Protein AF-E9SFA9-F1 (afdb_monomer_lite)

Organism: NCBI:txid246199

Radius of gyration: 14.79 Å; chains: 1; bounding box: 33×27×45 Å

Foldseek 3Di:
DDDDDPPPVPDDDLVVVVVCLVPDQWDWDWFAAPVRRIDTDIFGWDADPNDIGGDDDPPDDRVVRRDDPPPDPHDDPPDD

Secondary structure (DSSP, 8-state):
-----S-GGGPPPHHHHHHHHHH-S-EEEEEE-TT--EEEEEE--EEETTEEE----TT--HHHHTS-GGG---------

InterPro domains:
  IPR012349 FMN-binding split barrel [G3DSA:2.30.110.10] (2-76)
  IPR024747 Pyridoxamine 5'-phosphate oxidase-related [PF12900] (14-64)

pLDDT: mean 75.85, std 19.25, range [29.45, 94.0]

Structure (mmCIF, N/CA/C/O backbone):
data_AF-E9SFA9-F1
#
_entry.id   AF-E9SFA9-F1
#
loop_
_atom_site.group_PDB
_atom_site.id
_atom_site.type_symbol
_atom_site.label_atom_id
_atom_site.label_alt_id
_atom_site.label_comp_id
_atom_site.label_asym_id
_atom_site.label_entity_id
_atom_site.label_seq_id
_atom_site.pdbx_PDB_ins_code
_atom_site.Cartn_x
_atom_site.Cartn_y
_atom_site.Cartn_z
_atom_site.occupancy
_atom_site.B_iso_or_equiv
_atom_site.auth_seq_id
_atom_site.auth_comp_id
_atom_site.auth_asym_id
_atom_site.auth_atom_id
_atom_site.pdbx_PDB_model_num
ATOM 1 N N . MET A 1 1 ? 3.598 -17.820 7.191 1.00 41.44 1 MET A N 1
ATOM 2 C CA . MET A 1 1 ? 4.200 -17.401 8.471 1.00 41.44 1 MET A CA 1
ATOM 3 C C . MET A 1 1 ? 3.628 -16.043 8.794 1.00 41.44 1 MET A C 1
ATOM 5 O O . MET A 1 1 ? 3.988 -15.078 8.129 1.00 41.44 1 MET A O 1
ATOM 9 N N . ASP A 1 2 ? 2.710 -15.997 9.751 1.00 67.50 2 ASP A N 1
ATOM 10 C CA . ASP A 1 2 ? 2.160 -14.745 10.258 1.00 67.50 2 ASP A CA 1
ATOM 11 C C . ASP A 1 2 ? 3.199 -14.124 11.187 1.00 67.50 2 ASP A C 1
ATOM 13 O O . ASP A 1 2 ? 3.490 -14.640 12.266 1.00 67.50 2 ASP A O 1
ATOM 17 N N . LYS A 1 3 ? 3.858 -13.067 10.706 1.00 80.06 3 LYS A N 1
ATOM 18 C CA . LYS A 1 3 ? 4.821 -12.301 11.495 1.00 80.06 3 LYS A CA 1
ATOM 19 C C . LYS A 1 3 ? 4.059 -11.144 12.146 1.00 80.06 3 LYS A C 1
ATOM 21 O O . LYS A 1 3 ? 3.621 -10.262 11.407 1.00 80.06 3 LYS A O 1
ATOM 26 N N . PRO A 1 4 ? 3.892 -11.127 13.481 1.00 83.62 4 PRO A N 1
ATOM 27 C CA . PRO A 1 4 ? 3.162 -10.057 14.150 1.00 83.62 4 PRO A CA 1
ATOM 28 C C . PRO A 1 4 ? 3.854 -8.709 13.923 1.00 83.62 4 PRO A C 1
ATOM 30 O O . PRO A 1 4 ? 5.080 -8.639 13.754 1.00 83.62 4 PRO A O 1
ATOM 33 N N . MET A 1 5 ? 3.070 -7.627 13.906 1.00 86.62 5 MET A N 1
ATOM 34 C CA . MET A 1 5 ? 3.607 -6.281 13.734 1.00 86.62 5 MET A CA 1
ATOM 35 C C . MET A 1 5 ? 4.584 -5.971 14.874 1.00 86.62 5 MET A C 1
ATOM 37 O O . MET A 1 5 ? 4.244 -6.092 16.046 1.00 86.62 5 MET A O 1
ATOM 41 N N . ARG A 1 6 ? 5.810 -5.538 14.542 1.00 91.56 6 ARG A N 1
ATOM 42 C CA . ARG A 1 6 ? 6.836 -5.210 15.555 1.00 91.56 6 ARG A CA 1
ATOM 43 C C . ARG A 1 6 ? 6.371 -4.112 16.522 1.00 91.56 6 ARG A C 1
ATOM 45 O O . ARG A 1 6 ? 6.799 -4.087 17.668 1.00 91.56 6 ARG A O 1
ATOM 52 N N . ARG A 1 7 ? 5.547 -3.183 16.032 1.00 89.44 7 ARG A N 1
ATOM 53 C CA . ARG A 1 7 ? 4.930 -2.093 16.795 1.00 89.44 7 ARG A CA 1
ATOM 54 C C . ARG A 1 7 ? 3.434 -2.336 16.931 1.00 89.44 7 ARG A C 1
ATOM 56 O O . ARG A 1 7 ? 2.644 -1.705 16.240 1.00 89.44 7 ARG A O 1
ATOM 63 N N . SER A 1 8 ? 3.070 -3.280 17.792 1.00 88.19 8 SER A N 1
ATOM 64 C CA . SER A 1 8 ? 1.669 -3.603 18.080 1.00 88.19 8 SER A CA 1
ATOM 65 C C . SER A 1 8 ? 0.894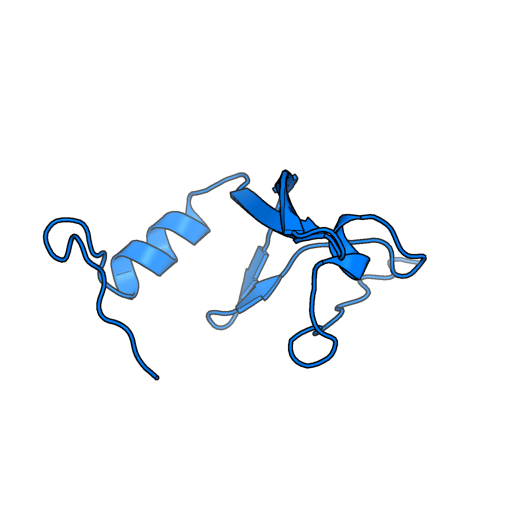 -2.411 18.648 1.00 88.19 8 SER A C 1
ATOM 67 O O . SER A 1 8 ? -0.298 -2.300 18.404 1.00 88.19 8 SER A O 1
ATOM 69 N N . ASP A 1 9 ? 1.576 -1.470 19.310 1.00 91.50 9 ASP A N 1
ATOM 70 C CA . ASP A 1 9 ? 1.021 -0.191 19.777 1.00 91.50 9 ASP A CA 1
ATOM 71 C C . ASP A 1 9 ? 0.504 0.715 18.644 1.00 91.50 9 ASP A C 1
ATOM 73 O O . ASP A 1 9 ? -0.226 1.667 18.899 1.00 91.50 9 ASP A O 1
ATOM 77 N N . ARG A 1 10 ? 0.907 0.442 17.396 1.00 89.38 10 ARG A N 1
ATOM 78 C CA . ARG A 1 10 ? 0.496 1.169 16.184 1.00 89.38 10 ARG A CA 1
ATOM 79 C C . ARG A 1 10 ? -0.309 0.311 15.213 1.00 89.38 10 ARG A C 1
ATOM 81 O O . ARG A 1 10 ? -0.521 0.723 14.073 1.00 89.38 10 ARG A O 1
ATOM 88 N N . GLN A 1 11 ? -0.684 -0.896 15.618 1.00 91.38 11 GLN A N 1
ATOM 89 C CA . GLN A 1 11 ? -1.495 -1.765 14.787 1.00 91.38 11 GLN A CA 1
ATOM 90 C C . GLN A 1 11 ? -2.939 -1.268 14.806 1.00 91.38 11 GLN A C 1
ATOM 92 O O . GLN A 1 11 ? -3.524 -1.116 15.873 1.00 91.38 11 GLN A O 1
ATOM 97 N N . LEU A 1 12 ? -3.490 -1.020 13.621 1.00 92.12 12 LEU A N 1
ATOM 98 C CA . LEU A 1 12 ? -4.900 -0.692 13.458 1.00 92.12 12 LEU A CA 1
ATOM 99 C C . LEU A 1 12 ? -5.750 -1.962 13.514 1.00 92.12 12 LEU A C 1
ATOM 101 O O . LEU A 1 12 ? -5.293 -3.045 13.130 1.00 92.12 12 LEU A O 1
ATOM 105 N N . THR A 1 13 ? -6.990 -1.805 13.962 1.00 93.25 13 THR A N 1
ATOM 106 C CA . THR A 1 13 ? -8.046 -2.803 13.770 1.00 93.25 13 THR A CA 1
ATOM 107 C C . THR A 1 13 ? -8.409 -2.925 12.287 1.00 93.25 13 THR A C 1
ATOM 109 O O . THR A 1 13 ? -8.062 -2.064 11.465 1.00 93.25 13 THR A O 1
ATOM 112 N N . ASP A 1 14 ? -9.106 -4.000 11.922 1.00 90.50 14 ASP A N 1
ATOM 113 C CA . ASP A 1 14 ? -9.557 -4.207 10.544 1.00 90.50 14 ASP A CA 1
ATOM 114 C C . ASP A 1 14 ? -10.536 -3.099 10.121 1.00 90.50 14 ASP A C 1
ATOM 116 O O . ASP A 1 14 ? -10.441 -2.569 9.013 1.00 90.50 14 ASP A O 1
ATOM 120 N N . GLU A 1 15 ? -11.417 -2.672 11.026 1.00 93.31 15 GLU A N 1
ATOM 121 C CA . GLU A 1 15 ? -12.372 -1.587 10.809 1.00 93.31 15 GLU A CA 1
ATOM 122 C C . GLU A 1 15 ? -11.673 -0.241 10.575 1.00 93.31 15 GLU A C 1
ATOM 124 O O . GLU A 1 15 ? -11.976 0.444 9.595 1.00 93.31 15 GLU A O 1
ATOM 129 N N . GLU A 1 16 ? -10.701 0.120 11.420 1.00 94.00 16 GLU A N 1
ATOM 130 C CA . GLU A 1 16 ? -9.906 1.348 11.258 1.00 94.00 16 GLU A CA 1
ATOM 131 C C . GLU A 1 16 ? -9.095 1.327 9.959 1.00 94.00 16 GLU A C 1
ATOM 133 O O . GLU A 1 16 ? -8.991 2.338 9.265 1.00 94.00 16 GLU A O 1
ATOM 138 N N . THR A 1 17 ? -8.552 0.163 9.597 1.00 91.62 17 THR A N 1
ATOM 139 C CA . THR A 1 17 ? -7.810 -0.029 8.347 1.00 91.62 17 THR A CA 1
ATOM 140 C C . THR A 1 17 ? -8.714 0.180 7.134 1.00 91.62 17 THR A C 1
ATOM 142 O O . THR A 1 17 ? -8.344 0.887 6.196 1.00 91.62 17 THR A O 1
ATOM 145 N N . LEU A 1 18 ? -9.915 -0.404 7.136 1.00 91.81 18 LEU A N 1
ATOM 146 C CA . LEU A 1 18 ? -10.874 -0.222 6.049 1.00 91.81 18 LEU A CA 1
ATOM 147 C C . LEU A 1 18 ? -11.346 1.228 5.958 1.00 91.81 18 LEU A C 1
ATOM 149 O O . LEU A 1 18 ? -11.465 1.744 4.849 1.00 91.81 18 LEU A O 1
ATOM 153 N N . GLN A 1 19 ? -11.582 1.891 7.092 1.00 93.56 19 GLN A N 1
ATOM 154 C CA . GLN A 1 19 ? -11.958 3.303 7.114 1.00 93.56 19 GLN A CA 1
ATOM 155 C C . GLN A 1 19 ? -10.844 4.185 6.535 1.00 93.56 19 GLN A C 1
ATOM 157 O O . GLN A 1 19 ? -11.110 4.997 5.653 1.00 93.56 19 GLN A O 1
ATOM 162 N N . LEU A 1 20 ? -9.586 3.939 6.917 1.00 93.25 20 LEU A N 1
ATOM 163 C CA . LEU A 1 20 ? -8.423 4.629 6.356 1.00 93.25 20 LEU A CA 1
ATOM 164 C C . LEU A 1 20 ? -8.374 4.519 4.825 1.00 93.25 20 LEU A C 1
ATOM 166 O O . LEU A 1 20 ? -8.109 5.505 4.144 1.00 93.25 20 LEU A O 1
ATOM 170 N N . PHE A 1 21 ? -8.646 3.335 4.271 1.00 90.81 21 PHE A N 1
ATOM 171 C CA . PHE A 1 21 ? -8.680 3.145 2.819 1.00 90.81 21 PHE A CA 1
ATOM 172 C C . PHE A 1 21 ? -9.904 3.775 2.144 1.00 90.81 21 PHE A C 1
ATOM 174 O O . PHE A 1 21 ? -9.806 4.138 0.976 1.00 90.81 21 PHE A O 1
ATOM 181 N N . ARG A 1 22 ? -11.045 3.906 2.832 1.00 90.00 22 ARG A N 1
ATOM 182 C CA . ARG A 1 22 ? -12.220 4.617 2.294 1.00 90.00 22 ARG A CA 1
ATOM 183 C C . ARG A 1 22 ? -11.988 6.125 2.219 1.00 90.00 22 ARG A C 1
ATOM 185 O O . ARG A 1 22 ? -12.463 6.745 1.274 1.00 90.00 22 ARG A O 1
ATOM 192 N N . ASP A 1 23 ? -11.257 6.677 3.184 1.00 93.19 23 ASP A N 1
ATOM 193 C CA . ASP A 1 23 ? -11.015 8.120 3.292 1.00 93.19 23 ASP A CA 1
ATOM 194 C C . ASP A 1 23 ? -9.782 8.584 2.498 1.00 93.19 23 ASP A C 1
ATOM 196 O O . ASP A 1 23 ? -9.646 9.767 2.183 1.00 93.19 23 ASP A O 1
ATOM 200 N N . ALA A 1 24 ? -8.864 7.673 2.168 1.00 91.44 24 ALA A N 1
ATOM 201 C CA . ALA A 1 24 ? -7.646 7.999 1.437 1.00 91.44 24 ALA A CA 1
ATOM 202 C C . ALA A 1 24 ? -7.893 8.200 -0.071 1.00 91.44 24 ALA A C 1
ATOM 204 O O . ALA A 1 24 ? -8.421 7.335 -0.763 1.00 91.44 24 ALA A O 1
ATOM 205 N N . GLU A 1 25 ? -7.415 9.328 -0.600 1.00 89.50 25 GLU A N 1
ATOM 206 C CA . GLU A 1 25 ? -7.508 9.680 -2.026 1.00 89.50 25 GLU A CA 1
ATOM 207 C C . GLU A 1 25 ? -6.514 8.891 -2.902 1.00 89.50 25 GLU A C 1
ATOM 209 O O . GLU A 1 25 ? -6.794 8.524 -4.046 1.00 89.50 25 GLU A O 1
ATOM 214 N N . TYR A 1 2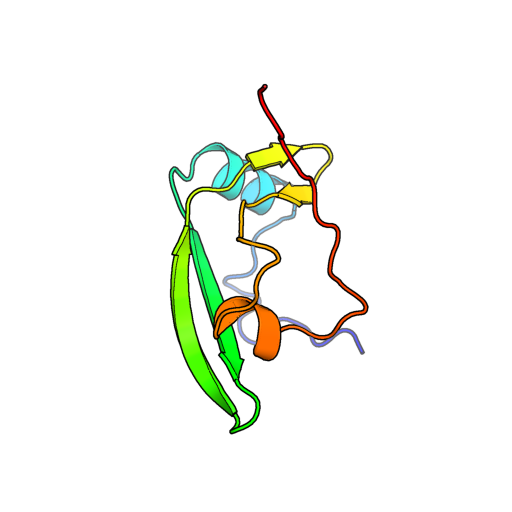6 ? -5.327 8.615 -2.361 1.00 90.50 26 TYR A N 1
ATOM 215 C CA . TYR A 1 26 ? -4.277 7.849 -3.022 1.00 90.50 26 TYR A CA 1
ATOM 216 C C . TYR A 1 26 ? -3.394 7.142 -1.993 1.00 90.50 26 TYR A C 1
ATOM 218 O O . TYR A 1 26 ? -3.324 7.518 -0.824 1.00 90.50 26 TYR A O 1
ATOM 226 N N . GLY A 1 27 ? -2.699 6.099 -2.439 1.00 89.81 27 GLY A N 1
ATOM 227 C CA . GLY A 1 27 ? -1.735 5.351 -1.640 1.00 89.81 27 GLY A CA 1
ATOM 228 C C . GLY A 1 27 ? -0.392 5.250 -2.351 1.00 89.81 27 GLY A C 1
ATOM 229 O O . GLY A 1 27 ? -0.288 5.503 -3.550 1.00 89.81 27 GLY A O 1
ATOM 230 N N . VAL A 1 28 ? 0.652 4.861 -1.622 1.00 89.44 28 VAL A N 1
ATOM 231 C CA . VAL A 1 28 ? 1.965 4.568 -2.209 1.00 89.44 28 VAL A CA 1
ATOM 232 C C . VAL A 1 28 ? 2.177 3.059 -2.210 1.00 89.44 28 VAL A C 1
ATOM 234 O O . VAL A 1 28 ? 2.256 2.437 -1.152 1.00 89.44 28 VAL A O 1
ATOM 237 N N . LEU A 1 29 ? 2.286 2.465 -3.398 1.00 88.31 29 LEU A N 1
ATOM 238 C CA . LEU A 1 29 ? 2.655 1.061 -3.548 1.00 88.31 29 LEU A CA 1
ATOM 239 C C . LEU A 1 29 ? 4.180 0.934 -3.533 1.00 88.31 29 LEU A C 1
ATOM 241 O O . LEU A 1 29 ? 4.846 1.360 -4.477 1.00 88.31 29 LEU A O 1
ATOM 245 N N . SER A 1 30 ? 4.712 0.313 -2.484 1.00 86.75 30 SER A N 1
ATOM 246 C CA . SER A 1 30 ? 6.137 -0.003 -2.358 1.00 86.75 30 SER A CA 1
ATOM 247 C C . SER A 1 30 ? 6.416 -1.423 -2.835 1.00 86.75 30 SER A C 1
ATOM 249 O O . SER A 1 30 ? 5.825 -2.381 -2.338 1.00 86.75 30 SER A O 1
ATOM 251 N N . VAL A 1 31 ? 7.323 -1.559 -3.795 1.00 84.44 31 VAL A N 1
ATOM 252 C CA . VAL A 1 31 ? 7.722 -2.836 -4.402 1.00 84.44 31 VAL A CA 1
ATOM 253 C C . VAL A 1 31 ? 9.235 -2.854 -4.614 1.00 84.44 31 VAL A C 1
ATOM 255 O O . VAL A 1 31 ? 9.882 -1.807 -4.654 1.00 84.44 31 VAL A O 1
ATOM 258 N N . THR A 1 32 ? 9.801 -4.049 -4.729 1.00 82.81 32 THR A N 1
ATOM 259 C CA . THR A 1 32 ? 11.214 -4.271 -5.057 1.00 82.81 32 THR A CA 1
ATOM 260 C C . THR A 1 32 ? 11.313 -4.861 -6.450 1.00 82.81 32 THR A C 1
ATOM 262 O O . THR A 1 32 ? 10.530 -5.751 -6.770 1.00 82.81 32 THR A O 1
ATOM 265 N N . ASP A 1 33 ? 12.252 -4.398 -7.271 1.00 80.62 33 ASP A N 1
ATOM 266 C CA . ASP A 1 33 ? 12.522 -5.034 -8.564 1.00 80.62 33 ASP A CA 1
ATOM 267 C C . ASP A 1 33 ? 13.332 -6.339 -8.420 1.00 80.62 33 ASP A C 1
ATOM 269 O O . ASP A 1 33 ? 13.623 -6.805 -7.317 1.00 80.62 33 ASP A O 1
ATOM 273 N N . GLU A 1 34 ? 13.699 -6.935 -9.554 1.00 81.75 34 GLU A N 1
ATOM 274 C CA . GLU A 1 34 ? 14.498 -8.166 -9.632 1.00 81.75 34 GLU A CA 1
ATOM 275 C C . GLU A 1 34 ? 15.888 -8.027 -8.984 1.00 81.75 34 GLU A C 1
ATOM 277 O O . GLU A 1 34 ? 16.467 -9.020 -8.551 1.00 81.75 34 GLU A O 1
ATOM 282 N N . ASN A 1 35 ? 16.398 -6.799 -8.854 1.00 84.50 35 ASN A N 1
ATOM 283 C CA . ASN A 1 35 ? 17.667 -6.488 -8.200 1.00 84.50 35 ASN A CA 1
ATOM 284 C C . ASN A 1 35 ? 17.484 -6.106 -6.720 1.00 84.50 35 ASN A C 1
ATOM 286 O O . ASN A 1 35 ? 18.418 -5.603 -6.097 1.00 84.50 35 ASN A O 1
ATOM 290 N N . ASN A 1 36 ? 16.296 -6.333 -6.146 1.00 82.56 36 ASN A N 1
ATOM 291 C CA . ASN A 1 36 ? 15.911 -5.921 -4.794 1.00 82.56 36 ASN A CA 1
ATOM 292 C C . ASN A 1 36 ? 15.989 -4.406 -4.549 1.00 82.56 36 ASN A C 1
ATOM 294 O O . ASN A 1 36 ? 16.071 -3.970 -3.399 1.00 82.56 36 ASN A O 1
ATOM 298 N N . MET A 1 37 ? 15.928 -3.586 -5.601 1.00 85.31 37 MET A N 1
ATOM 299 C CA . MET A 1 37 ? 15.908 -2.137 -5.442 1.00 85.31 37 MET A CA 1
ATOM 300 C C . MET A 1 37 ? 14.491 -1.683 -5.075 1.00 85.31 37 MET A C 1
ATOM 302 O O . MET A 1 37 ? 13.559 -1.907 -5.858 1.00 85.31 37 MET A O 1
ATOM 306 N N . PRO A 1 38 ? 14.287 -1.057 -3.901 1.00 87.31 38 PRO A N 1
ATOM 307 C CA . PRO A 1 38 ? 12.971 -0.602 -3.484 1.00 87.31 38 PRO A CA 1
ATOM 308 C C . PRO A 1 38 ? 12.583 0.681 -4.219 1.00 87.31 38 PRO A C 1
ATOM 310 O O . PRO A 1 38 ? 13.390 1.597 -4.381 1.00 87.31 38 PRO A O 1
ATOM 313 N N . TYR A 1 39 ? 11.316 0.786 -4.601 1.00 84.88 39 TYR A N 1
ATOM 314 C CA . TYR A 1 39 ? 10.728 2.044 -5.047 1.00 84.88 39 TYR A CA 1
ATOM 315 C C . TYR A 1 39 ? 9.242 2.103 -4.685 1.00 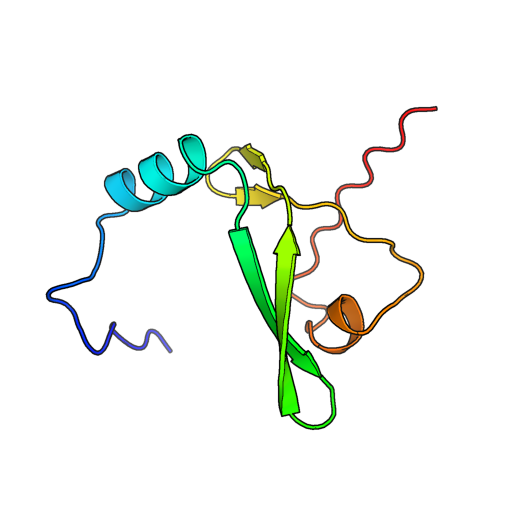84.88 39 TYR A C 1
ATOM 317 O O . TYR A 1 39 ? 8.558 1.084 -4.576 1.00 84.88 39 TYR A O 1
ATOM 325 N N . GLY A 1 40 ? 8.757 3.326 -4.479 1.00 86.69 40 GLY A N 1
ATOM 326 C CA . GLY A 1 40 ? 7.361 3.628 -4.184 1.00 86.69 40 GLY A CA 1
ATOM 327 C C . GLY A 1 40 ? 6.694 4.302 -5.374 1.00 86.69 40 GLY A C 1
ATOM 328 O O . GLY A 1 40 ? 7.294 5.166 -6.012 1.00 86.69 40 GLY A O 1
ATOM 329 N N . VAL A 1 41 ? 5.455 3.919 -5.669 1.00 85.81 41 VAL A N 1
ATOM 330 C CA . VAL A 1 41 ? 4.652 4.551 -6.720 1.00 85.81 41 VAL A CA 1
ATOM 331 C C . VAL A 1 41 ? 3.352 5.086 -6.120 1.00 85.81 41 VAL A C 1
ATOM 333 O O . VAL A 1 41 ? 2.567 4.281 -5.616 1.00 85.81 41 VAL A O 1
ATOM 336 N N . PRO A 1 42 ? 3.100 6.409 -6.163 1.00 88.19 42 PRO A N 1
ATOM 337 C CA . PRO A 1 42 ? 1.816 6.972 -5.758 1.00 88.19 42 PRO A CA 1
ATOM 338 C C . PRO A 1 42 ? 0.736 6.601 -6.780 1.00 88.19 42 PRO A C 1
ATOM 340 O O . PRO A 1 42 ? 0.939 6.735 -7.988 1.00 88.19 42 PRO A O 1
ATOM 343 N N . MET A 1 43 ? -0.397 6.098 -6.299 1.00 86.94 43 MET A N 1
ATOM 344 C 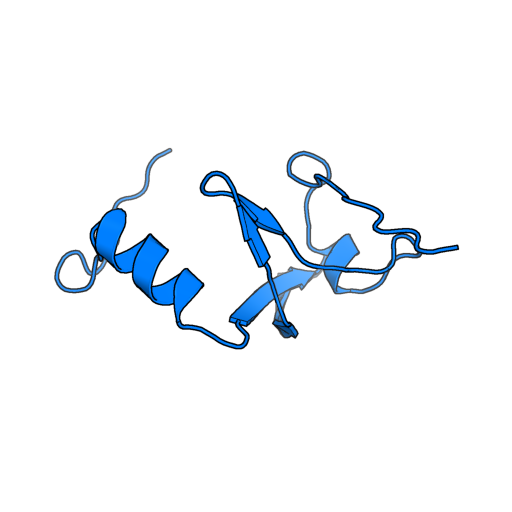CA . MET A 1 43 ? -1.471 5.541 -7.115 1.00 86.94 43 MET A CA 1
ATOM 345 C C . MET A 1 43 ? -2.829 5.758 -6.458 1.00 86.94 43 MET A C 1
ATOM 347 O O . MET A 1 43 ? -3.002 5.500 -5.267 1.00 86.94 43 MET A O 1
ATOM 351 N N . SER A 1 44 ? -3.813 6.118 -7.274 1.00 90.06 44 SER A N 1
ATOM 352 C CA . SER A 1 44 ? -5.221 5.972 -6.914 1.00 90.06 44 SER A CA 1
ATOM 353 C C . SER A 1 44 ? -5.596 4.490 -6.860 1.00 90.06 44 SER A C 1
ATOM 355 O O . SER A 1 44 ? -5.099 3.673 -7.647 1.00 90.06 44 SER A O 1
ATOM 357 N N . PHE A 1 45 ? -6.485 4.147 -5.938 1.00 90.62 45 PHE A N 1
ATOM 358 C CA . PHE A 1 45 ? -6.995 2.796 -5.756 1.00 90.62 45 PHE A CA 1
ATOM 359 C C . PHE A 1 45 ? -8.503 2.836 -5.478 1.00 90.62 45 PHE A C 1
ATOM 361 O O . PHE A 1 45 ? -9.061 3.887 -5.178 1.00 90.62 45 PHE A O 1
ATOM 368 N N . ALA A 1 46 ? -9.164 1.690 -5.597 1.00 89.94 46 ALA A N 1
ATOM 369 C CA . ALA A 1 46 ? -10.561 1.495 -5.232 1.00 89.94 46 ALA A CA 1
ATOM 370 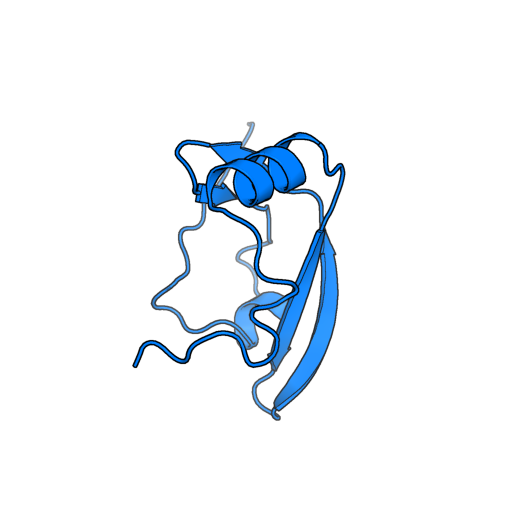C C . ALA A 1 46 ? -10.666 0.342 -4.230 1.00 89.94 46 ALA A C 1
ATOM 372 O O . ALA A 1 46 ? -10.020 -0.690 -4.408 1.00 89.94 46 ALA A O 1
ATOM 373 N N . LEU A 1 47 ? -11.483 0.508 -3.191 1.00 89.19 47 LEU A N 1
ATOM 374 C CA . LEU A 1 47 ? -11.752 -0.523 -2.191 1.00 89.19 47 LEU A CA 1
ATOM 375 C C . LEU A 1 47 ? -13.138 -1.134 -2.438 1.00 89.19 47 LEU A C 1
ATOM 377 O O . LEU A 1 47 ? -14.141 -0.424 -2.402 1.00 89.19 47 LEU A O 1
ATOM 381 N N . SER A 1 48 ? -13.207 -2.446 -2.657 1.00 89.00 48 SER A N 1
ATOM 382 C CA . SER A 1 48 ? -14.470 -3.188 -2.786 1.00 89.00 48 SER A CA 1
ATOM 383 C C . SER A 1 48 ? -14.292 -4.605 -2.242 1.00 89.00 48 SER A C 1
ATOM 385 O O . SER A 1 48 ? -13.267 -5.234 -2.488 1.00 89.00 48 SER A O 1
ATOM 387 N N . ASP A 1 49 ? -15.255 -5.078 -1.445 1.00 88.81 49 ASP A N 1
ATOM 388 C CA . ASP A 1 49 ? -15.237 -6.394 -0.782 1.00 88.81 49 ASP A CA 1
ATOM 389 C C . ASP A 1 49 ? -13.942 -6.689 -0.002 1.00 88.81 49 ASP A C 1
ATOM 391 O O . ASP A 1 49 ? -13.397 -7.790 -0.049 1.00 88.81 49 ASP A O 1
ATOM 395 N N . ASN A 1 50 ? -13.419 -5.678 0.702 1.00 85.62 50 ASN A N 1
ATOM 396 C CA . ASN A 1 50 ? -12.139 -5.718 1.425 1.00 85.62 50 ASN A CA 1
ATOM 397 C C . ASN A 1 50 ? -10.924 -6.034 0.527 1.00 85.62 50 ASN A C 1
ATOM 399 O O . ASN A 1 50 ? -9.873 -6.465 1.004 1.00 85.62 50 ASN A O 1
ATOM 403 N N . VAL A 1 51 ? -11.047 -5.784 -0.779 1.00 87.44 51 VAL A N 1
ATOM 404 C CA . VAL A 1 51 ? -9.976 -5.904 -1.768 1.00 87.44 51 VAL A CA 1
ATOM 405 C C . VAL A 1 51 ? -9.636 -4.523 -2.325 1.00 87.44 51 VAL A C 1
ATOM 407 O O . VAL A 1 51 ? -10.515 -3.746 -2.697 1.00 87.44 51 VAL A O 1
ATOM 410 N N . ILE A 1 52 ? -8.336 -4.226 -2.387 1.00 87.50 52 ILE A N 1
ATOM 411 C CA . ILE A 1 52 ? -7.804 -3.008 -3.002 1.00 87.50 52 ILE A CA 1
ATOM 412 C C . ILE A 1 52 ? -7.497 -3.289 -4.470 1.00 87.50 52 ILE A C 1
ATOM 414 O O . ILE A 1 52 ? -6.698 -4.167 -4.802 1.00 87.50 52 ILE A O 1
ATOM 418 N N . TYR A 1 53 ? -8.097 -2.492 -5.342 1.00 87.25 53 TYR A N 1
ATOM 419 C CA . TYR A 1 53 ? -7.923 -2.534 -6.783 1.00 87.25 53 TYR A CA 1
ATOM 420 C C . TYR A 1 53 ? -7.192 -1.286 -7.257 1.00 87.25 53 TYR A C 1
ATOM 422 O O . TYR A 1 53 ? -7.483 -0.178 -6.822 1.00 87.25 53 TYR A O 1
ATOM 430 N N . PHE A 1 54 ? -6.252 -1.442 -8.180 1.00 85.81 54 PHE A N 1
ATOM 431 C CA . PHE A 1 54 ? -5.563 -0.320 -8.806 1.00 85.81 54 PHE A CA 1
ATOM 432 C C . PHE A 1 54 ? -5.276 -0.648 -10.265 1.00 85.81 54 PHE A C 1
ATOM 434 O O . PHE A 1 54 ? -5.071 -1.805 -10.634 1.00 85.81 54 PHE A O 1
ATOM 441 N N . HIS A 1 55 ? -5.239 0.382 -11.102 1.00 83.06 55 HIS A N 1
ATOM 442 C CA . HIS A 1 55 ? -4.946 0.215 -12.516 1.00 83.06 55 HIS A CA 1
ATOM 443 C C . HIS A 1 55 ? -3.428 0.195 -12.767 1.00 83.06 55 HIS A C 1
ATOM 445 O O . HIS A 1 55 ? -2.657 0.977 -12.195 1.00 83.06 55 HIS A O 1
ATOM 451 N N . CYS A 1 56 ? -2.981 -0.718 -13.628 1.00 74.56 56 CYS A N 1
ATOM 452 C CA . CYS A 1 56 ? -1.610 -0.774 -14.123 1.00 74.56 56 CYS A CA 1
ATOM 453 C C . CYS A 1 56 ? -1.605 -1.400 -15.523 1.00 74.56 56 CYS A C 1
ATOM 455 O O . CYS A 1 56 ? -2.341 -2.353 -15.770 1.00 74.56 56 CYS A O 1
ATOM 457 N N . SER A 1 57 ? -0.775 -0.876 -16.427 1.00 69.06 57 SER A N 1
ATOM 458 C CA . SER A 1 57 ? -0.654 -1.406 -17.788 1.00 69.06 57 SER A CA 1
ATOM 459 C C . SER A 1 57 ? -0.104 -2.829 -17.774 1.00 69.06 57 SER A C 1
ATOM 461 O O . SER A 1 57 ? 0.972 -3.057 -17.234 1.00 69.06 57 SER A O 1
ATOM 463 N N . ALA A 1 58 ? -0.793 -3.766 -18.428 1.00 63.41 58 ALA A N 1
ATOM 464 C CA . ALA A 1 58 ? -0.334 -5.147 -18.584 1.00 63.41 58 ALA A CA 1
ATOM 465 C C . ALA A 1 58 ? 0.945 -5.279 -19.434 1.00 63.41 58 ALA A C 1
ATOM 467 O O . ALA A 1 58 ? 1.611 -6.309 -19.361 1.00 63.41 58 ALA A O 1
ATOM 468 N N . ALA A 1 59 ? 1.312 -4.238 -20.196 1.00 58.53 59 ALA A N 1
ATOM 469 C CA . ALA A 1 59 ? 2.465 -4.227 -21.103 1.00 58.53 59 ALA A CA 1
ATOM 470 C C . ALA A 1 59 ? 3.832 -4.265 -20.393 1.00 58.53 59 ALA A C 1
ATOM 472 O O . ALA A 1 59 ? 4.874 -4.237 -21.042 1.00 58.53 59 ALA A O 1
ATOM 473 N N . GLY A 1 60 ? 3.839 -4.362 -19.063 1.00 58.41 60 GLY A N 1
ATOM 474 C CA . GLY A 1 60 ? 5.061 -4.428 -18.287 1.00 58.41 60 GLY A CA 1
ATOM 475 C C . GLY A 1 60 ? 5.630 -3.045 -17.987 1.00 58.41 60 GLY A C 1
ATOM 476 O O . GLY A 1 60 ? 5.473 -2.066 -18.708 1.00 58.41 60 GLY A O 1
ATOM 477 N N . GLY A 1 61 ? 6.273 -2.979 -16.834 1.00 61.72 61 GLY A N 1
ATOM 478 C CA . GLY A 1 61 ?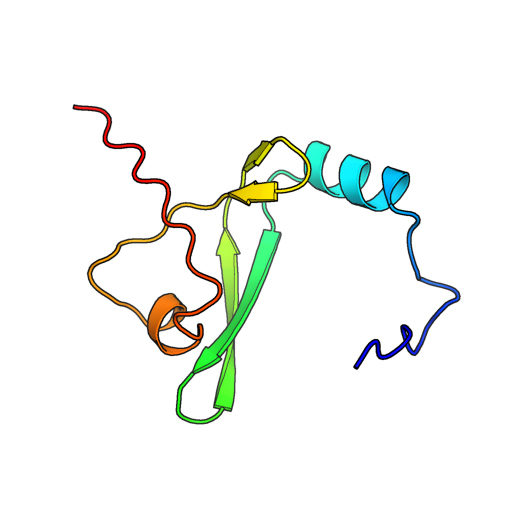 6.917 -1.812 -16.252 1.00 61.72 61 GLY A CA 1
ATOM 479 C C . GLY A 1 61 ? 7.507 -2.249 -14.918 1.00 61.72 61 GLY A C 1
ATOM 480 O O . GLY A 1 61 ? 7.138 -3.319 -14.423 1.00 61.72 61 GLY A O 1
ATOM 481 N N . LYS A 1 62 ? 8.392 -1.444 -14.313 1.00 61.31 62 LYS A N 1
ATOM 482 C CA . LYS A 1 62 ? 9.086 -1.829 -13.065 1.00 61.31 62 LYS A CA 1
ATOM 483 C C . LYS A 1 62 ? 8.112 -2.414 -12.028 1.00 61.31 62 LYS A C 1
ATOM 485 O O . LYS A 1 62 ? 8.328 -3.489 -11.488 1.00 61.31 62 LYS A O 1
ATOM 490 N N . ARG A 1 63 ? 6.944 -1.774 -11.863 1.00 63.78 63 ARG A N 1
ATOM 491 C CA . ARG A 1 63 ? 5.831 -2.195 -10.979 1.00 63.78 63 ARG A CA 1
ATOM 492 C C . ARG A 1 63 ? 5.400 -3.661 -11.135 1.00 63.78 63 ARG A C 1
ATOM 494 O O . ARG A 1 63 ? 5.039 -4.281 -10.143 1.00 63.78 63 ARG A O 1
ATOM 501 N N . ILE A 1 64 ? 5.413 -4.198 -12.354 1.00 61.72 64 ILE A N 1
ATOM 502 C CA . ILE A 1 64 ? 4.972 -5.565 -12.665 1.00 61.72 64 ILE A CA 1
ATOM 503 C C . ILE A 1 64 ? 6.112 -6.573 -12.525 1.00 61.72 64 ILE A C 1
ATOM 505 O O . ILE A 1 64 ? 5.826 -7.707 -12.124 1.00 61.72 64 ILE A O 1
ATOM 509 N N . SER A 1 65 ? 7.358 -6.181 -12.827 1.00 61.09 65 SER A N 1
ATOM 510 C CA . SER A 1 65 ? 8.528 -7.057 -12.664 1.00 61.09 65 SER A CA 1
ATOM 511 C C . SER A 1 65 ? 8.803 -7.353 -11.190 1.00 61.09 65 SER A C 1
ATOM 513 O O . SER A 1 65 ? 9.114 -8.486 -10.844 1.00 61.09 65 SER A O 1
ATOM 515 N N . GLY A 1 66 ? 8.553 -6.384 -10.304 1.00 60.44 66 GLY A N 1
ATOM 516 C CA . GLY A 1 66 ? 8.687 -6.567 -8.857 1.00 60.44 66 GLY A CA 1
ATOM 517 C C . GLY A 1 66 ? 7.581 -7.374 -8.158 1.00 60.44 66 GLY A C 1
ATOM 518 O O . GLY A 1 66 ? 7.707 -7.708 -6.981 1.00 60.44 66 GLY A O 1
ATOM 519 N N . MET A 1 67 ? 6.474 -7.695 -8.841 1.00 62.88 67 MET A N 1
ATOM 520 C CA . MET A 1 67 ? 5.349 -8.434 -8.248 1.00 62.88 67 MET A CA 1
ATOM 521 C C . MET A 1 67 ? 5.326 -9.909 -8.697 1.00 62.88 67 MET A C 1
ATOM 523 O O . MET A 1 67 ? 5.212 -10.173 -9.899 1.00 62.88 67 MET A O 1
ATOM 527 N N . PRO A 1 68 ? 5.309 -10.893 -7.771 1.00 55.69 68 PRO A N 1
ATOM 528 C CA . PRO A 1 68 ? 5.198 -12.308 -8.123 1.00 55.69 68 PRO A CA 1
ATOM 529 C C . PRO A 1 68 ? 3.829 -12.629 -8.746 1.00 55.69 68 PRO A C 1
ATOM 531 O O . PRO A 1 68 ? 2.787 -12.156 -8.288 1.00 55.69 68 PRO A O 1
ATOM 534 N N . ALA A 1 69 ? 3.816 -13.480 -9.779 1.00 49.06 69 ALA A N 1
ATOM 535 C CA . ALA A 1 69 ? 2.628 -13.796 -10.587 1.00 49.06 69 ALA A CA 1
ATOM 536 C C . ALA A 1 69 ? 1.416 -14.320 -9.784 1.00 49.06 69 ALA A C 1
ATOM 538 O O . ALA A 1 69 ? 0.279 -14.168 -10.217 1.00 49.06 69 ALA A O 1
ATOM 539 N N . LYS A 1 70 ? 1.632 -14.879 -8.585 1.00 42.75 70 LYS A N 1
ATOM 540 C CA . LYS A 1 70 ? 0.584 -15.508 -7.761 1.00 42.75 70 LYS A CA 1
ATOM 541 C C . LYS A 1 70 ? -0.374 -14.536 -7.047 1.00 42.75 70 LYS A C 1
ATOM 543 O O . LYS A 1 70 ? -1.336 -14.999 -6.446 1.00 42.75 70 LYS A O 1
ATOM 548 N N . ARG A 1 71 ? -0.137 -13.217 -7.081 1.00 45.44 71 ARG A N 1
ATOM 549 C CA . ARG A 1 71 ? -1.006 -12.197 -6.442 1.00 45.44 71 ARG A CA 1
ATOM 550 C C . ARG A 1 71 ? -1.520 -11.126 -7.412 1.00 45.44 71 ARG A C 1
ATOM 552 O O . ARG A 1 71 ? -1.912 -10.045 -6.987 1.00 45.44 71 ARG A O 1
ATOM 559 N N . LYS A 1 72 ? -1.512 -11.409 -8.718 1.00 47.22 72 LYS A N 1
ATOM 560 C CA . LYS A 1 72 ? -2.020 -10.497 -9.751 1.00 47.22 72 LYS A CA 1
ATOM 561 C C . LYS A 1 72 ? -3.473 -10.862 -10.069 1.00 47.22 72 LYS A C 1
ATOM 563 O O . LYS A 1 72 ? -3.717 -11.807 -10.809 1.00 47.22 72 LYS A O 1
ATOM 568 N N . LYS A 1 73 ? -4.440 -10.134 -9.506 1.00 41.53 73 LYS A N 1
ATOM 569 C CA . LYS A 1 73 ? -5.801 -10.073 -10.064 1.00 41.53 73 LYS A CA 1
ATOM 570 C C . LYS A 1 73 ? -5.903 -8.779 -10.859 1.00 41.53 73 LYS A C 1
ATOM 572 O O . LYS A 1 73 ? -6.070 -7.707 -10.289 1.00 41.53 73 LYS A O 1
ATOM 577 N N . THR A 1 74 ? -5.722 -8.881 -12.169 1.00 37.38 74 THR A N 1
ATOM 578 C CA . THR A 1 74 ? -5.836 -7.741 -13.080 1.00 37.38 74 THR A CA 1
ATOM 579 C C . THR A 1 74 ? -7.310 -7.541 -13.414 1.00 37.38 74 THR A C 1
ATOM 581 O O . THR A 1 74 ? -7.903 -8.373 -14.094 1.00 37.38 74 THR A O 1
ATOM 584 N N . LEU A 1 75 ? -7.909 -6.455 -12.925 1.00 37.28 75 LEU A N 1
ATOM 585 C CA . LEU A 1 75 ? -9.205 -5.979 -13.406 1.00 37.28 75 LEU A CA 1
ATOM 586 C C . LEU A 1 75 ? -8.949 -4.987 -14.532 1.00 37.28 75 LEU A C 1
ATOM 588 O O . LEU A 1 75 ? -8.471 -3.874 -14.312 1.00 37.28 75 LEU A O 1
ATOM 592 N N . ASN A 1 76 ? -9.221 -5.434 -15.753 1.00 35.44 76 ASN A N 1
ATOM 593 C CA . ASN A 1 76 ? -9.177 -4.584 -16.926 1.00 35.44 76 ASN A CA 1
ATOM 594 C C . ASN A 1 76 ? -10.524 -3.860 -17.020 1.00 35.44 76 ASN A C 1
ATOM 596 O O . ASN A 1 76 ? -11.495 -4.417 -17.524 1.00 35.44 76 ASN A O 1
ATOM 600 N N . ASN A 1 77 ? -10.593 -2.625 -16.522 1.00 34.06 77 ASN A N 1
ATOM 601 C CA . ASN A 1 77 ? -11.687 -1.722 -16.874 1.00 34.06 77 ASN A CA 1
ATOM 602 C C . ASN A 1 77 ? -11.403 -1.158 -18.268 1.00 34.06 77 ASN A C 1
ATOM 604 O O . ASN A 1 77 ? -11.017 0.000 -18.414 1.00 34.06 77 ASN A O 1
ATOM 608 N N . ASN A 1 78 ? -11.570 -1.999 -19.289 1.00 29.45 78 ASN A N 1
ATOM 609 C CA . ASN A 1 78 ? -11.733 -1.514 -20.649 1.00 29.45 78 ASN A CA 1
ATOM 610 C C . ASN A 1 78 ? -13.096 -0.816 -20.693 1.00 29.45 78 ASN A C 1
ATOM 612 O O . ASN A 1 78 ? -14.130 -1.474 -20.776 1.00 29.45 78 ASN A O 1
ATOM 616 N N . ARG A 1 79 ? -13.099 0.512 -20.562 1.00 32.06 79 ARG A N 1
ATOM 617 C CA . ARG A 1 79 ? -14.145 1.307 -21.202 1.00 32.06 79 ARG A CA 1
ATOM 618 C C . ARG A 1 79 ? -13.776 1.356 -22.681 1.00 32.06 79 ARG A C 1
ATOM 620 O O . ARG A 1 79 ? -12.628 1.673 -22.992 1.00 32.06 79 ARG A O 1
ATOM 627 N N . GLU A 1 80 ? -14.718 0.921 -23.512 1.00 33.94 80 GLU A N 1
ATOM 628 C CA . GLU A 1 80 ? -14.717 1.119 -24.966 1.00 33.94 80 GLU A CA 1
ATOM 629 C C . GLU A 1 80 ? -14.422 2.577 -25.341 1.00 33.94 80 GLU A C 1
ATOM 631 O O . GLU A 1 80 ? -14.818 3.482 -24.563 1.00 33.94 80 GLU A O 1
#

Sequence (80 aa):
MDKPMRRSDRQLTDEETLQLFRDAEYGVLSVTDENNMPYGVPMSFALSDNVIYFHCSAAGGKRISGMPAKRKKTLNNNRE